Protein AF-A0A848M0D4-F1 (afdb_monomer_lite)

Radius of gyration: 14.54 Å; chains: 1; bounding box: 30×32×36 Å

Sequence (59 aa):
MRLELQPGPGETLDAICGGEVQVLQRRLGYRFTLDPLLLAHFAVFEGGALRGRLMDLGT

Organism: NCBI:txid394095

pLDDT: mean 84.87, std 8.68, range [54.5, 97.25]

Secondary structure (DSSP, 8-state):
--------TTEEEEEEGGGTEEEEEESSSS---SHHHHHHHHHHHTS-GGGS-------

Structure (mmCIF, N/CA/C/O backbone):
data_AF-A0A848M0D4-F1
#
_entry.id   AF-A0A848M0D4-F1
#
loop_
_atom_site.group_PDB
_atom_site.id
_atom_site.type_symbol
_atom_site.label_atom_id
_atom_site.label_alt_id
_atom_site.label_comp_id
_atom_site.label_asym_id
_atom_site.label_entity_id
_atom_site.label_seq_id
_atom_site.pdbx_PDB_ins_co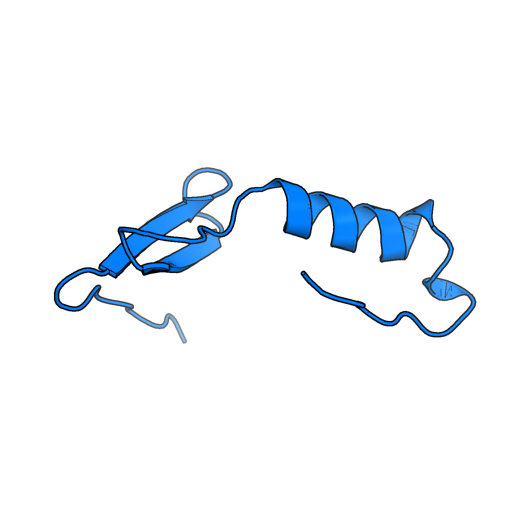de
_atom_site.Cartn_x
_atom_site.Cartn_y
_atom_site.Cartn_z
_atom_site.occupancy
_atom_site.B_iso_or_equiv
_atom_site.auth_seq_id
_atom_site.auth_comp_id
_atom_site.auth_asym_id
_atom_site.auth_atom_id
_atom_site.pdbx_PDB_model_num
ATOM 1 N N . MET A 1 1 ? 1.331 -22.096 4.077 1.00 55.69 1 MET A N 1
ATOM 2 C CA . MET A 1 1 ? 0.907 -21.644 5.420 1.00 55.69 1 MET A CA 1
ATOM 3 C C . MET A 1 1 ? 0.005 -20.440 5.218 1.00 55.69 1 MET A C 1
ATOM 5 O O . MET A 1 1 ? 0.455 -19.485 4.600 1.00 55.69 1 MET A O 1
ATOM 9 N N . ARG A 1 2 ? -1.269 -20.513 5.616 1.00 69.25 2 ARG A N 1
ATOM 10 C CA . ARG A 1 2 ? -2.197 -19.379 5.506 1.00 69.25 2 ARG A CA 1
ATOM 11 C C . ARG A 1 2 ? -2.051 -18.559 6.786 1.00 69.25 2 ARG A C 1
ATOM 13 O O . ARG A 1 2 ? -2.278 -19.105 7.860 1.00 69.25 2 ARG A O 1
ATOM 20 N N . LEU A 1 3 ? -1.584 -17.316 6.683 1.00 74.75 3 LEU A N 1
ATOM 21 C CA . LEU A 1 3 ? -1.632 -16.398 7.819 1.00 74.75 3 LEU A CA 1
ATOM 22 C C . LEU A 1 3 ? -3.091 -15.987 8.026 1.00 74.75 3 LEU A C 1
ATOM 24 O O . LEU A 1 3 ? -3.723 -15.490 7.097 1.00 74.75 3 LEU A O 1
ATOM 28 N N . GLU A 1 4 ? -3.615 -16.194 9.229 1.00 83.94 4 GLU A N 1
ATOM 29 C CA . GLU A 1 4 ? -4.873 -15.582 9.648 1.00 83.94 4 GLU A CA 1
ATOM 30 C C . GLU A 1 4 ? -4.559 -14.228 10.282 1.00 83.94 4 GLU A C 1
ATOM 32 O O . GLU A 1 4 ? -3.943 -14.151 11.344 1.00 83.94 4 GLU A O 1
ATOM 37 N N . LEU A 1 5 ? -4.946 -13.154 9.596 1.00 86.75 5 LEU A N 1
ATOM 38 C CA . LEU A 1 5 ? -4.808 -11.788 10.086 1.00 86.75 5 LEU A CA 1
ATOM 39 C C . LEU A 1 5 ? -6.117 -11.363 10.750 1.00 86.75 5 LEU A C 1
ATOM 41 O O . LEU A 1 5 ? -7.194 -11.579 10.197 1.00 86.75 5 LEU A O 1
ATOM 45 N N . GLN A 1 6 ? -6.022 -10.731 11.917 1.00 92.88 6 GLN A N 1
ATOM 46 C CA . GLN A 1 6 ? -7.163 -10.119 12.593 1.00 92.88 6 GLN A CA 1
ATOM 47 C C . GLN A 1 6 ? -6.864 -8.642 12.856 1.00 92.88 6 GLN A C 1
ATOM 49 O O . GLN A 1 6 ? -5.769 -8.334 13.329 1.00 92.88 6 GLN A O 1
ATOM 54 N N . PRO A 1 7 ? -7.799 -7.726 12.550 1.00 95.19 7 PRO A N 1
ATOM 55 C CA . PRO A 1 7 ? -7.588 -6.310 12.798 1.00 95.19 7 PRO A CA 1
ATOM 56 C C . PRO A 1 7 ? -7.650 -5.977 14.290 1.00 95.19 7 PRO A C 1
ATOM 58 O O . PRO A 1 7 ? -8.550 -6.427 15.004 1.00 95.19 7 PRO A O 1
ATOM 61 N N . GLY A 1 8 ? -6.710 -5.151 14.750 1.00 95.50 8 GLY A N 1
ATOM 62 C CA . GLY A 1 8 ? -6.728 -4.571 16.086 1.00 95.50 8 GLY A CA 1
ATOM 63 C C . GLY A 1 8 ? -7.633 -3.334 16.201 1.00 95.50 8 GLY A C 1
ATOM 64 O O . GLY A 1 8 ? -8.272 -2.898 15.234 1.00 95.50 8 GLY A O 1
ATOM 65 N N . PRO A 1 9 ? -7.705 -2.716 17.395 1.00 97.25 9 PRO A N 1
ATOM 66 C CA . PRO A 1 9 ? -8.472 -1.493 17.600 1.00 97.25 9 PRO A CA 1
ATOM 67 C C . PRO A 1 9 ? -8.040 -0.369 16.647 1.00 97.25 9 PRO A C 1
ATOM 69 O O . PRO A 1 9 ? -6.902 0.089 16.669 1.00 97.25 9 PRO A O 1
ATOM 72 N N . GLY A 1 10 ? -8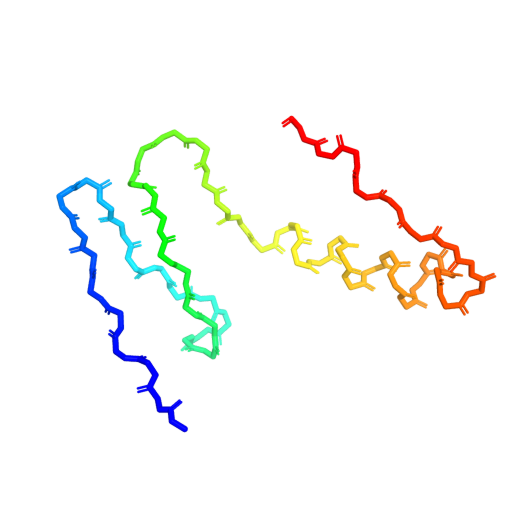.980 0.118 15.834 1.00 95.62 10 GLY A N 1
ATOM 73 C CA . GLY A 1 10 ? -8.715 1.204 14.884 1.00 95.62 10 GLY A CA 1
ATOM 74 C C . GLY A 1 10 ? -8.088 0.763 13.561 1.00 95.62 10 GLY A C 1
ATOM 75 O O . GLY A 1 10 ? -7.739 1.632 12.760 1.00 95.62 10 GLY A O 1
ATOM 76 N N . GLU A 1 11 ? -7.996 -0.539 13.309 1.00 96.44 11 GLU A N 1
ATOM 77 C CA . GLU A 1 11 ? -7.540 -1.121 12.047 1.00 96.44 11 GLU A CA 1
ATOM 78 C C . GLU A 1 11 ? -8.699 -1.727 11.248 1.00 96.44 11 GLU A C 1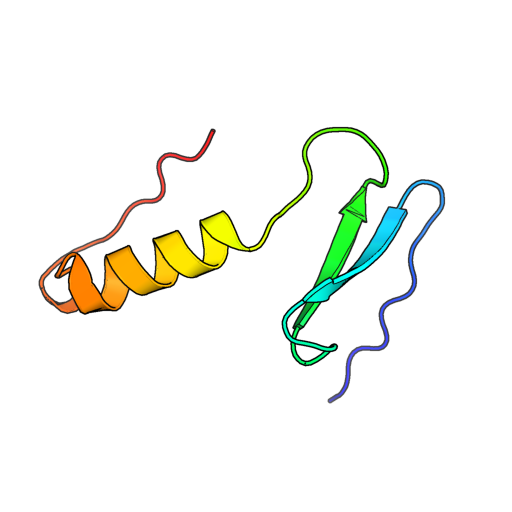
ATOM 80 O O . GLU A 1 11 ? -9.804 -1.934 11.757 1.00 96.44 11 GLU A O 1
ATOM 85 N N . THR A 1 12 ? -8.435 -1.992 9.974 1.00 94.81 12 THR A N 1
ATOM 86 C CA . THR A 1 12 ? -9.295 -2.730 9.053 1.00 94.81 12 THR A CA 1
ATOM 87 C C . THR A 1 12 ? -8.465 -3.777 8.325 1.00 94.81 12 THR A C 1
ATOM 89 O O . THR A 1 12 ? -7.297 -3.549 8.009 1.00 94.81 12 THR A O 1
ATOM 92 N N . LEU A 1 13 ? -9.075 -4.932 8.060 1.00 94.12 13 LEU A N 1
ATOM 93 C CA . LEU A 1 13 ? -8.546 -5.921 7.129 1.00 94.12 13 LEU A CA 1
ATOM 94 C C . LEU A 1 13 ? -9.320 -5.779 5.819 1.00 94.12 13 LEU A C 1
ATOM 96 O O . LEU A 1 13 ? -10.440 -6.273 5.695 1.00 94.12 13 LEU A O 1
ATOM 100 N N . ASP A 1 14 ? -8.741 -5.050 4.874 1.00 90.19 14 ASP A N 1
ATOM 101 C CA . ASP A 1 14 ? -9.391 -4.710 3.613 1.00 90.19 14 ASP A CA 1
ATOM 102 C C . ASP A 1 14 ? -9.077 -5.745 2.531 1.00 90.19 14 ASP A C 1
ATOM 104 O O . ASP A 1 14 ? -7.950 -6.229 2.418 1.00 90.19 14 ASP A O 1
ATOM 108 N N . ALA A 1 15 ? -10.080 -6.066 1.716 1.00 88.31 15 ALA A N 1
ATOM 109 C CA . ALA A 1 15 ? -9.938 -6.957 0.573 1.00 88.31 15 ALA A CA 1
ATOM 110 C C . ALA A 1 15 ? -9.683 -6.157 -0.711 1.00 88.31 15 ALA A C 1
ATOM 112 O O . ALA A 1 15 ? -10.410 -5.212 -1.024 1.00 88.31 15 ALA A O 1
ATOM 113 N N . ILE A 1 16 ? -8.688 -6.583 -1.485 1.00 84.25 16 ILE A N 1
ATOM 114 C CA . ILE A 1 16 ? -8.406 -6.104 -2.841 1.00 84.25 16 ILE A CA 1
ATOM 115 C C . ILE A 1 16 ? -8.560 -7.296 -3.798 1.00 84.25 16 ILE A C 1
ATOM 117 O O . ILE A 1 16 ? -8.372 -8.447 -3.401 1.00 84.25 16 ILE A O 1
ATOM 121 N N . CYS A 1 17 ? -8.956 -7.038 -5.050 1.00 82.88 17 CYS A N 1
ATOM 122 C CA . CYS A 1 17 ? -9.160 -8.077 -6.070 1.00 82.88 17 CYS A CA 1
ATOM 123 C C . CYS A 1 17 ? -10.119 -9.194 -5.614 1.00 82.88 17 CYS A C 1
ATOM 125 O O . CYS A 1 17 ? -9.849 -10.370 -5.819 1.00 82.88 17 CYS A O 1
ATOM 127 N N . GLY A 1 18 ? -11.219 -8.844 -4.937 1.00 83.69 18 GLY A N 1
ATOM 128 C CA . GLY A 1 18 ? -12.195 -9.832 -4.458 1.00 83.69 18 GLY A CA 1
ATOM 129 C C . GLY A 1 18 ? -11.723 -10.696 -3.281 1.00 83.69 18 GLY A C 1
ATOM 130 O O . GLY A 1 18 ? -12.413 -11.647 -2.934 1.00 83.69 18 GLY A O 1
ATOM 131 N N . GLY A 1 19 ? -10.592 -10.363 -2.646 1.00 86.44 19 GLY A N 1
ATOM 132 C CA . GLY A 1 19 ? -10.061 -11.084 -1.482 1.00 86.44 19 GLY A CA 1
ATOM 133 C C . GLY A 1 19 ? -8.792 -11.889 -1.755 1.00 86.44 19 GLY A C 1
ATOM 134 O O . GLY A 1 19 ? -8.225 -12.437 -0.812 1.00 86.44 19 GLY A O 1
ATOM 135 N N . GLU A 1 20 ? -8.311 -11.906 -3.001 1.00 84.94 20 GLU A N 1
ATOM 136 C CA . GLU A 1 20 ? -7.020 -12.509 -3.369 1.00 84.94 20 GLU A CA 1
ATOM 137 C C . GLU A 1 20 ? -5.839 -11.823 -2.666 1.00 84.94 20 GLU A C 1
ATOM 139 O O . GLU A 1 20 ? -4.812 -12.443 -2.395 1.00 84.94 20 GLU A O 1
ATOM 144 N N . VAL A 1 21 ? -6.000 -10.539 -2.331 1.00 85.44 21 VAL A N 1
ATOM 145 C CA . VAL A 1 21 ? -5.059 -9.782 -1.507 1.00 85.44 21 VAL A CA 1
ATOM 146 C C . VAL A 1 21 ? -5.806 -9.190 -0.320 1.00 85.44 21 VAL A C 1
ATOM 148 O O . VAL A 1 21 ? -6.855 -8.562 -0.480 1.00 85.44 21 VAL A O 1
ATOM 151 N N . GLN A 1 22 ? -5.244 -9.368 0.874 1.00 89.62 22 GLN A N 1
ATOM 152 C CA . GLN A 1 22 ? -5.736 -8.754 2.103 1.00 89.62 22 GLN A CA 1
ATOM 153 C C . GLN A 1 22 ? -4.705 -7.762 2.637 1.00 89.62 22 GLN A C 1
ATOM 155 O O . GLN A 1 22 ? -3.522 -8.087 2.739 1.00 89.62 22 GLN A O 1
ATOM 160 N N . VAL A 1 23 ? -5.161 -6.562 2.991 1.00 90.00 23 VAL A N 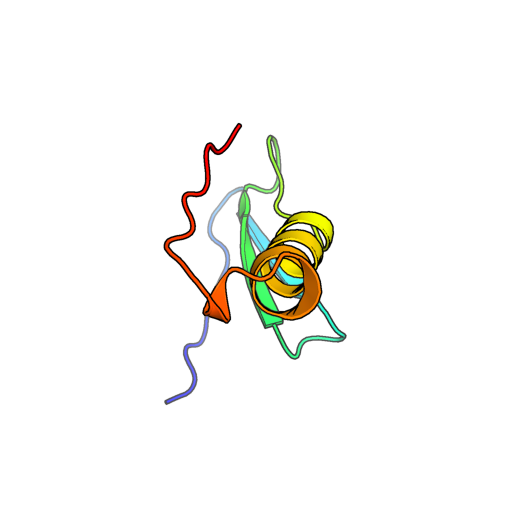1
ATOM 161 C CA . VAL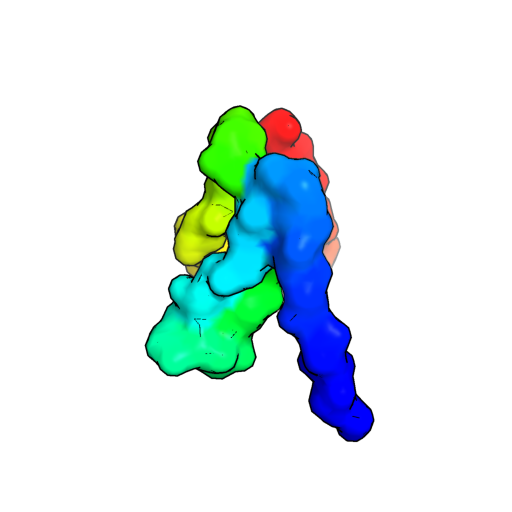 A 1 23 ? -4.319 -5.490 3.530 1.00 90.00 23 VAL A CA 1
ATOM 162 C C . VAL A 1 23 ? -4.805 -5.134 4.927 1.00 90.00 23 VAL A C 1
ATOM 164 O O . VAL A 1 23 ? -5.918 -4.639 5.096 1.00 90.00 23 VAL A O 1
ATOM 167 N N . LEU A 1 24 ? -3.963 -5.386 5.929 1.00 93.38 24 LEU A N 1
ATOM 168 C CA . LEU A 1 24 ? -4.176 -4.892 7.285 1.00 93.38 24 LEU A CA 1
ATOM 169 C C . LEU A 1 24 ? -3.650 -3.456 7.373 1.00 93.38 24 LEU A C 1
ATOM 171 O O . LEU A 1 24 ? -2.471 -3.214 7.118 1.00 93.38 24 LEU A O 1
ATOM 175 N N . GLN A 1 25 ? -4.517 -2.505 7.710 1.00 9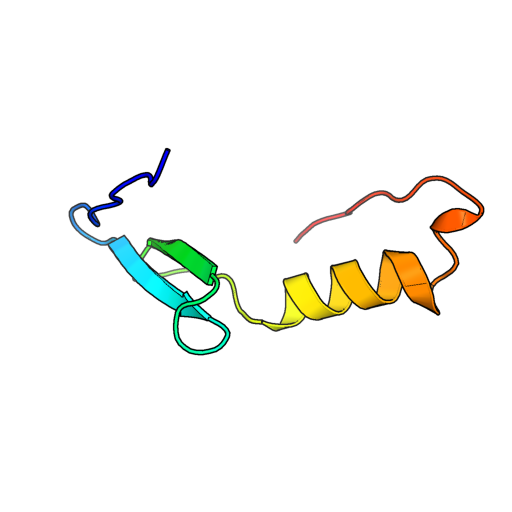2.62 25 GLN A N 1
ATOM 176 C CA . GLN A 1 25 ? -4.157 -1.088 7.759 1.00 92.62 25 GLN A CA 1
ATOM 177 C C . GLN A 1 25 ? -4.997 -0.307 8.764 1.00 92.62 25 GLN A C 1
ATOM 179 O O . GLN A 1 25 ? -6.009 -0.781 9.275 1.00 92.62 25 GLN A O 1
ATOM 184 N N . ARG A 1 26 ? -4.597 0.936 9.039 1.00 94.25 26 ARG A N 1
ATOM 185 C CA . ARG A 1 26 ? -5.373 1.838 9.892 1.00 94.25 26 ARG A CA 1
ATOM 186 C C . ARG A 1 26 ? -6.695 2.209 9.219 1.00 94.25 26 ARG A C 1
ATOM 188 O O . ARG A 1 26 ? -6.746 2.506 8.028 1.00 94.25 26 ARG A O 1
ATOM 195 N N . ARG A 1 27 ? -7.759 2.293 10.019 1.00 93.50 27 ARG A N 1
ATOM 196 C CA . ARG A 1 27 ? -9.095 2.715 9.570 1.00 93.50 27 ARG A CA 1
ATOM 197 C C . ARG A 1 27 ? -9.144 4.183 9.141 1.00 93.50 27 ARG A C 1
ATOM 199 O O . ARG A 1 27 ? -9.981 4.554 8.326 1.00 93.50 27 ARG A O 1
ATOM 206 N N . LEU A 1 28 ? -8.292 5.024 9.727 1.00 93.25 28 LEU A N 1
ATOM 207 C CA . LEU A 1 28 ? -8.236 6.468 9.495 1.00 93.25 28 LEU A CA 1
ATOM 208 C C . LEU A 1 28 ? -6.807 6.892 9.135 1.00 93.25 28 LEU A C 1
ATOM 210 O O . LEU A 1 28 ? -5.847 6.311 9.643 1.00 93.25 28 LEU A O 1
ATOM 214 N N . GLY A 1 29 ? -6.684 7.952 8.334 1.00 88.69 29 GLY A N 1
ATOM 215 C CA . GLY A 1 29 ? -5.405 8.469 7.840 1.00 88.69 29 GLY A CA 1
ATOM 216 C C . GLY A 1 29 ? -5.114 8.008 6.413 1.00 88.69 29 GLY A C 1
ATOM 217 O O . GLY A 1 29 ? -6.040 7.739 5.650 1.00 88.69 29 GLY A O 1
ATOM 218 N N . TYR A 1 30 ? -3.831 7.940 6.053 1.00 84.50 30 TYR A N 1
ATOM 219 C CA . TYR A 1 30 ? -3.414 7.374 4.773 1.00 84.50 30 TYR A CA 1
ATOM 220 C C . TYR A 1 30 ? -3.846 5.910 4.686 1.00 84.50 30 TYR A C 1
ATOM 222 O O . TYR A 1 30 ? -3.633 5.136 5.623 1.00 84.50 30 TYR A O 1
ATOM 230 N N . ARG A 1 31 ? -4.453 5.549 3.558 1.00 87.25 31 ARG A N 1
ATOM 231 C CA . ARG A 1 31 ? -4.921 4.198 3.281 1.00 87.25 31 ARG A CA 1
ATOM 232 C C . ARG A 1 31 ? -4.353 3.736 1.960 1.00 87.25 31 ARG A C 1
ATOM 234 O O . ARG A 1 31 ? -4.361 4.475 0.979 1.00 87.25 31 ARG A O 1
ATOM 241 N N . PHE A 1 32 ? -3.889 2.502 1.960 1.00 83.38 32 PHE A N 1
ATOM 242 C CA . PHE A 1 32 ? -3.373 1.855 0.778 1.00 83.38 32 PHE A CA 1
ATOM 243 C C . PHE A 1 32 ? -4.534 1.566 -0.179 1.00 83.38 32 PHE A C 1
ATOM 245 O O . PHE A 1 32 ? -5.525 0.933 0.201 1.00 83.38 32 PHE A O 1
ATOM 252 N N . THR A 1 33 ? -4.427 2.071 -1.406 1.00 78.19 33 THR A N 1
ATOM 253 C CA . THR A 1 33 ? -5.403 1.863 -2.482 1.00 78.19 33 THR A CA 1
ATOM 254 C C . THR A 1 33 ? -4.856 0.868 -3.507 1.00 78.19 33 THR A C 1
ATOM 256 O O . THR A 1 33 ? -3.788 0.285 -3.326 1.00 78.19 33 THR A O 1
ATOM 259 N N . LEU A 1 34 ? -5.599 0.636 -4.590 1.00 81.62 34 LEU A N 1
ATOM 260 C CA . LEU A 1 34 ? -5.120 -0.178 -5.706 1.00 81.62 34 LEU A CA 1
ATOM 261 C C . LEU A 1 34 ? -4.014 0.537 -6.510 1.00 81.62 34 LEU A C 1
ATOM 263 O O . LEU A 1 34 ? -3.169 -0.129 -7.105 1.00 81.62 34 LEU A O 1
ATOM 267 N N . ASP A 1 35 ? -3.980 1.873 -6.500 1.00 85.44 35 ASP A N 1
ATOM 268 C CA . ASP A 1 35 ? -3.094 2.666 -7.363 1.00 85.44 35 ASP A CA 1
ATOM 269 C C . ASP A 1 35 ? -1.600 2.376 -7.143 1.00 85.44 35 ASP A C 1
ATOM 271 O O . ASP A 1 35 ? -0.905 2.173 -8.138 1.00 85.44 35 ASP A O 1
ATOM 275 N N . PRO A 1 36 ? -1.073 2.258 -5.905 1.00 84.06 36 PRO A N 1
ATOM 276 C CA . PRO A 1 36 ? 0.323 1.876 -5.690 1.00 84.06 36 PRO A CA 1
ATOM 277 C C . PRO A 1 36 ? 0.675 0.486 -6.242 1.00 84.06 36 PRO A C 1
ATOM 279 O O . PRO A 1 36 ? 1.792 0.283 -6.715 1.00 84.06 36 PRO A O 1
ATOM 282 N N . LEU A 1 37 ? -0.268 -0.468 -6.233 1.00 82.12 37 LEU A N 1
ATOM 283 C CA . LEU A 1 37 ? -0.053 -1.794 -6.830 1.00 82.12 37 LEU A CA 1
ATOM 284 C C . LEU A 1 37 ? 0.038 -1.699 -8.353 1.00 82.12 37 LEU A C 1
ATOM 286 O O . LEU A 1 37 ? 0.923 -2.304 -8.960 1.00 82.12 37 LEU A O 1
ATOM 290 N N . LEU A 1 38 ? -0.853 -0.916 -8.965 1.00 87.38 38 LEU A N 1
ATOM 291 C CA . LEU A 1 38 ? -0.827 -0.668 -10.405 1.00 87.38 38 LEU A CA 1
ATOM 292 C C . LEU A 1 38 ? 0.434 0.092 -10.815 1.00 87.38 38 LEU A C 1
ATOM 294 O O . LEU A 1 38 ? 1.035 -0.242 -11.831 1.00 87.38 38 LEU A O 1
ATOM 298 N N . LEU A 1 39 ? 0.872 1.061 -10.011 1.00 88.44 39 LEU A N 1
ATOM 299 C CA . LEU A 1 39 ? 2.102 1.810 -10.247 1.00 88.44 39 LEU A CA 1
ATOM 300 C C . LEU A 1 39 ? 3.331 0.903 -10.170 1.00 88.44 39 LEU A C 1
ATOM 302 O O . LEU A 1 39 ? 4.187 0.975 -11.047 1.00 88.44 39 LEU A O 1
ATOM 306 N N . ALA A 1 40 ? 3.410 0.022 -9.170 1.00 86.94 40 ALA A N 1
ATOM 307 C CA . ALA A 1 40 ? 4.490 -0.954 -9.068 1.00 86.94 40 ALA A CA 1
ATOM 308 C C . ALA A 1 40 ? 4.496 -1.912 -10.270 1.00 86.94 40 ALA A C 1
ATOM 310 O O . ALA A 1 40 ? 5.551 -2.162 -10.857 1.00 86.94 40 ALA A O 1
ATOM 311 N N . HIS A 1 41 ? 3.320 -2.403 -10.679 1.00 87.25 41 HIS A N 1
ATOM 312 C CA . HIS A 1 41 ? 3.189 -3.237 -11.871 1.00 87.25 41 HIS A CA 1
ATOM 313 C C . HIS A 1 41 ? 3.651 -2.489 -13.129 1.00 87.25 41 HIS A C 1
ATOM 315 O O . HIS A 1 41 ? 4.518 -2.976 -13.854 1.00 87.25 41 HIS A O 1
ATOM 321 N N . PHE A 1 42 ? 3.156 -1.274 -13.351 1.00 89.62 42 PHE A N 1
ATOM 322 C CA . PHE A 1 42 ? 3.575 -0.441 -14.470 1.00 89.62 42 PHE A CA 1
ATOM 323 C C . PHE A 1 42 ? 5.089 -0.211 -14.453 1.00 89.62 42 PHE A C 1
ATOM 325 O O . PHE A 1 42 ? 5.759 -0.475 -15.444 1.00 89.62 42 PHE A O 1
ATOM 332 N N . ALA A 1 43 ? 5.656 0.217 -13.326 1.00 88.94 43 ALA A N 1
ATOM 333 C CA . ALA A 1 43 ? 7.076 0.526 -13.212 1.00 88.94 43 ALA A CA 1
ATOM 334 C C . ALA A 1 43 ? 7.968 -0.674 -13.574 1.00 88.94 43 ALA A C 1
ATOM 336 O O . ALA A 1 43 ? 8.958 -0.515 -14.292 1.00 88.94 43 ALA A O 1
ATOM 337 N N . VAL A 1 44 ? 7.596 -1.879 -13.127 1.00 87.12 44 VAL A N 1
ATOM 338 C CA . VAL A 1 44 ? 8.346 -3.108 -13.412 1.00 87.12 44 VAL A CA 1
ATOM 339 C C . VAL A 1 44 ? 8.262 -3.499 -14.885 1.00 87.12 44 VAL A C 1
ATOM 341 O O . VAL A 1 44 ? 9.299 -3.727 -15.513 1.00 87.12 44 VAL A O 1
ATOM 344 N N . PHE A 1 45 ? 7.051 -3.586 -15.432 1.00 86.75 45 PHE A N 1
ATOM 345 C CA . PHE A 1 45 ? 6.825 -4.240 -16.723 1.00 86.75 45 PHE A CA 1
ATOM 346 C C . PHE A 1 45 ? 6.792 -3.263 -17.900 1.00 86.75 45 PHE A C 1
ATOM 348 O O . PHE A 1 45 ? 7.357 -3.560 -18.950 1.00 86.75 45 PHE A O 1
ATOM 355 N N . GLU A 1 46 ? 6.222 -2.078 -17.703 1.00 83.38 46 GLU A N 1
ATOM 356 C CA . GLU A 1 46 ? 6.035 -1.066 -18.751 1.00 83.38 46 GLU A CA 1
ATOM 357 C C . GLU A 1 46 ? 7.092 0.045 -18.672 1.00 83.38 46 GLU A C 1
ATOM 359 O O . GLU A 1 46 ? 7.633 0.485 -19.684 1.00 83.38 46 GLU A O 1
ATOM 364 N N . GLY A 1 47 ? 7.463 0.457 -17.456 1.00 77.56 47 GLY A N 1
ATOM 365 C CA . GLY A 1 47 ? 8.483 1.475 -17.184 1.00 77.56 47 GLY A CA 1
ATOM 366 C C . GLY A 1 47 ? 9.916 1.014 -17.461 1.00 77.56 47 GLY A C 1
ATOM 367 O O . GLY A 1 47 ? 10.862 1.782 -17.295 1.00 77.56 47 GLY A O 1
ATOM 368 N N . GLY A 1 48 ? 10.096 -0.240 -17.884 1.00 73.50 48 GLY A N 1
ATOM 369 C CA . GLY A 1 48 ? 11.391 -0.783 -18.271 1.00 73.50 48 GLY A CA 1
ATOM 370 C C . GLY A 1 48 ? 12.332 -1.051 -17.099 1.00 73.50 48 GLY A C 1
ATOM 371 O O . GLY A 1 48 ? 13.528 -1.216 -17.331 1.00 73.50 48 GLY A O 1
ATOM 372 N N . ALA A 1 49 ? 11.841 -1.136 -15.857 1.00 70.50 49 ALA A N 1
ATOM 373 C CA . ALA A 1 49 ? 12.698 -1.408 -14.702 1.00 70.50 49 ALA A CA 1
ATOM 374 C C . ALA A 1 49 ? 13.366 -2.787 -14.742 1.00 70.50 49 ALA A C 1
ATOM 376 O O . ALA A 1 49 ? 14.424 -2.959 -14.150 1.00 70.50 49 ALA A O 1
ATOM 377 N N . LEU A 1 50 ? 12.844 -3.736 -15.526 1.00 71.00 50 LEU A N 1
ATOM 378 C CA . LEU A 1 50 ? 13.569 -4.969 -15.867 1.00 71.00 50 LEU A CA 1
ATOM 379 C C . LEU A 1 50 ? 14.933 -4.711 -16.545 1.00 71.00 50 LEU A C 1
ATOM 381 O O . LEU A 1 50 ? 15.749 -5.623 -16.652 1.00 71.00 50 LEU A O 1
ATOM 385 N N . ARG A 1 51 ? 15.198 -3.481 -17.004 1.00 73.69 51 ARG A N 1
ATOM 386 C CA . ARG A 1 51 ? 16.456 -3.044 -17.627 1.00 73.69 51 ARG A CA 1
ATOM 387 C C . ARG A 1 51 ? 17.362 -2.242 -16.681 1.00 73.69 51 ARG A C 1
ATOM 389 O O . ARG A 1 51 ? 18.395 -1.748 -17.127 1.00 73.69 51 ARG A O 1
ATOM 396 N N . GLY A 1 52 ? 17.000 -2.081 -15.404 1.00 80.50 52 GLY A N 1
ATOM 397 C CA . GLY A 1 52 ? 17.726 -1.218 -14.468 1.00 80.50 52 GLY A CA 1
ATOM 398 C C . GLY A 1 52 ? 17.356 -1.425 -12.997 1.00 80.50 52 GLY A C 1
ATOM 399 O O . GLY A 1 52 ? 16.840 -2.465 -12.607 1.00 80.50 52 GLY A O 1
ATOM 400 N N . ARG A 1 53 ? 17.664 -0.435 -12.150 1.00 82.88 53 ARG A N 1
ATOM 401 C CA . ARG A 1 53 ? 17.252 -0.424 -10.735 1.00 82.88 53 ARG A CA 1
ATOM 402 C C . ARG A 1 53 ? 16.042 0.485 -10.559 1.00 82.88 53 ARG A C 1
ATOM 404 O O . ARG A 1 53 ? 16.037 1.587 -11.099 1.00 82.88 53 ARG A O 1
ATOM 411 N N . LEU A 1 54 ? 15.065 0.034 -9.775 1.00 84.25 54 LEU A N 1
ATOM 412 C CA . LEU A 1 54 ? 13.916 0.836 -9.363 1.00 84.25 54 LEU A CA 1
ATOM 413 C C . LEU A 1 54 ? 14.117 1.345 -7.930 1.00 84.25 54 LEU A C 1
ATOM 415 O O . LEU A 1 54 ? 14.643 0.618 -7.088 1.00 84.25 54 LEU A O 1
ATOM 419 N N . MET A 1 55 ? 13.671 2.567 -7.655 1.00 86.12 55 MET A N 1
ATOM 420 C CA . MET A 1 55 ? 13.584 3.117 -6.306 1.00 86.12 55 MET A CA 1
ATOM 421 C C . MET A 1 55 ? 12.203 3.738 -6.131 1.00 86.12 55 MET A C 1
ATOM 423 O O . MET A 1 55 ? 11.813 4.589 -6.927 1.00 86.12 55 MET A O 1
ATOM 427 N N . ASP A 1 56 ? 11.475 3.298 -5.108 1.00 84.94 56 ASP A N 1
ATOM 428 C CA . ASP A 1 56 ? 10.285 4.006 -4.655 1.00 84.94 56 ASP A CA 1
ATOM 429 C C . ASP A 1 56 ? 10.731 5.239 -3.863 1.00 84.94 56 ASP A C 1
ATOM 431 O O . ASP A 1 56 ? 11.532 5.129 -2.932 1.00 84.94 56 ASP A O 1
ATOM 435 N N . LEU A 1 57 ? 10.262 6.414 -4.276 1.00 86.19 57 LEU A N 1
ATOM 436 C CA . LEU A 1 57 ? 10.546 7.677 -3.593 1.00 86.19 57 LEU A CA 1
ATOM 437 C C . LEU A 1 57 ? 9.504 7.986 -2.510 1.00 86.19 57 LEU A C 1
ATOM 439 O O . LEU A 1 57 ? 9.696 8.934 -1.750 1.00 86.19 57 LEU A O 1
ATOM 443 N N . GLY A 1 58 ? 8.448 7.171 -2.414 1.00 75.44 58 GLY A N 1
ATOM 444 C CA . GLY A 1 58 ? 7.383 7.311 -1.432 1.00 75.44 58 GLY A CA 1
ATOM 445 C C . GLY A 1 58 ? 6.556 8.594 -1.576 1.00 75.44 58 GLY A C 1
ATOM 446 O O . GLY A 1 58 ? 6.665 9.341 -2.552 1.00 75.44 58 GLY A O 1
ATOM 447 N N . THR A 1 59 ? 5.723 8.823 -0.557 1.00 54.50 59 THR A N 1
ATOM 448 C CA . THR A 1 59 ? 5.054 10.092 -0.213 1.00 54.50 59 THR A CA 1
ATOM 449 C C . THR A 1 59 ? 5.379 10.458 1.220 1.00 54.50 59 THR A C 1
ATOM 451 O O . THR A 1 59 ? 5.316 9.525 2.056 1.00 54.50 59 THR A O 1
#

Foldseek 3Di:
DDDDDDADVQWDFDADPNNPDTDIGGVDDDDDDCVVVVVVVCCPPVVPCVVDPDDDPDD